Protein AF-A0A9W9ZLX5-F1 (afdb_monomer_lite)

Structure (mmCIF, N/CA/C/O backbone):
data_AF-A0A9W9ZLX5-F1
#
_entry.id   AF-A0A9W9ZLX5-F1
#
loop_
_atom_site.group_PDB
_atom_site.id
_atom_site.type_symbol
_atom_site.label_atom_id
_atom_site.label_alt_id
_atom_site.label_comp_id
_atom_site.label_asym_id
_atom_site.label_entity_id
_atom_site.label_seq_id
_atom_site.pdbx_PDB_ins_code
_atom_site.Cartn_x
_atom_site.Cartn_y
_atom_site.Cartn_z
_atom_site.occupancy
_atom_site.B_iso_or_equiv
_atom_site.auth_seq_id
_atom_site.auth_comp_id
_atom_site.auth_asym_id
_atom_site.auth_atom_id
_atom_site.pdbx_PDB_model_num
ATOM 1 N N . MET A 1 1 ? -38.192 -8.850 -35.357 1.00 44.00 1 MET A N 1
ATOM 2 C CA . MET A 1 1 ? -37.570 -7.531 -35.147 1.00 44.00 1 MET A CA 1
ATOM 3 C C . MET A 1 1 ? -38.333 -6.945 -33.981 1.00 44.00 1 MET A C 1
ATOM 5 O O . MET A 1 1 ? -39.527 -6.740 -34.132 1.00 44.00 1 MET A O 1
ATOM 9 N N . PHE A 1 2 ? -37.734 -6.942 -32.792 1.00 50.28 2 PHE A N 1
ATOM 10 C CA . PHE A 1 2 ? -38.396 -6.452 -31.584 1.00 50.28 2 PHE A CA 1
ATOM 11 C C . PHE A 1 2 ? -38.111 -4.951 -31.512 1.00 50.28 2 PHE A C 1
ATOM 13 O O . PHE A 1 2 ? -36.957 -4.576 -31.323 1.00 50.28 2 PHE A O 1
ATOM 20 N N . ASP A 1 3 ? -39.133 -4.135 -31.778 1.00 56.56 3 ASP A N 1
ATOM 21 C CA . ASP A 1 3 ? -39.112 -2.693 -31.524 1.00 56.56 3 ASP A CA 1
ATOM 22 C C . ASP A 1 3 ? -39.289 -2.503 -30.019 1.00 56.56 3 ASP A C 1
ATOM 24 O O . ASP A 1 3 ? -40.375 -2.729 -29.488 1.00 56.56 3 ASP A O 1
ATOM 28 N N . ILE A 1 4 ? -38.201 -2.160 -29.338 1.00 61.88 4 ILE A N 1
ATOM 29 C CA . ILE A 1 4 ? -38.245 -1.622 -27.979 1.00 61.88 4 ILE A CA 1
ATOM 30 C C . ILE A 1 4 ? -38.365 -0.109 -28.159 1.00 61.88 4 ILE A C 1
ATOM 32 O O . ILE A 1 4 ? -37.528 0.495 -28.832 1.00 61.88 4 ILE A O 1
ATOM 36 N N . SER A 1 5 ? -39.435 0.485 -27.637 1.00 65.56 5 SER A N 1
ATOM 37 C CA . SER A 1 5 ? -39.680 1.927 -27.714 1.00 65.56 5 SER A CA 1
ATOM 38 C C . SER A 1 5 ? -38.719 2.689 -26.795 1.00 65.56 5 SER A C 1
ATOM 40 O O . SER A 1 5 ? -38.379 2.207 -25.717 1.00 65.56 5 SER A O 1
ATOM 42 N N . GLU A 1 6 ? -38.286 3.890 -27.198 1.00 59.94 6 GLU A N 1
ATOM 43 C CA . GLU A 1 6 ? -37.309 4.717 -26.454 1.00 59.94 6 GLU A CA 1
ATOM 44 C C . GLU A 1 6 ? -37.744 5.003 -25.000 1.00 59.94 6 GLU A C 1
ATOM 46 O O . GLU A 1 6 ? -36.916 5.097 -24.101 1.00 59.94 6 GLU A O 1
ATOM 51 N N . GLU A 1 7 ? -39.051 5.019 -24.747 1.00 59.09 7 GLU A N 1
ATOM 52 C CA . GLU A 1 7 ? -39.668 5.192 -23.428 1.00 59.09 7 GLU A CA 1
ATOM 53 C C . GLU A 1 7 ? -39.506 3.989 -22.471 1.00 59.09 7 GLU A C 1
ATOM 55 O O . GLU A 1 7 ? -39.509 4.178 -21.254 1.00 59.09 7 GLU A O 1
ATOM 60 N N . GLU A 1 8 ? -39.290 2.766 -22.977 1.00 57.97 8 GLU A N 1
ATOM 61 C CA . GLU A 1 8 ? -38.930 1.613 -22.128 1.00 57.97 8 GLU A CA 1
ATOM 62 C C . GLU A 1 8 ? -37.451 1.651 -21.706 1.00 57.97 8 GLU A C 1
ATOM 64 O O . GLU A 1 8 ? -37.091 1.093 -20.668 1.00 57.97 8 GLU A O 1
ATOM 69 N N . LEU A 1 9 ? -36.592 2.327 -22.480 1.00 58.03 9 LEU A N 1
ATOM 70 C CA . LEU A 1 9 ? -35.167 2.462 -22.170 1.00 58.03 9 LEU A CA 1
ATOM 71 C C . LEU A 1 9 ? -34.922 3.470 -21.041 1.00 58.03 9 LEU A C 1
ATOM 73 O O . LEU A 1 9 ? -34.139 3.190 -20.134 1.00 58.03 9 LEU A O 1
ATOM 77 N N . ASP A 1 10 ? -35.618 4.608 -21.071 1.00 56.06 10 ASP A N 1
ATOM 78 C CA . ASP A 1 10 ? -35.496 5.643 -20.038 1.00 56.06 10 ASP A CA 1
ATOM 79 C C . ASP A 1 10 ? -36.025 5.147 -18.684 1.00 56.06 10 ASP A C 1
ATOM 81 O O . ASP A 1 10 ? -35.388 5.351 -17.649 1.00 56.06 10 ASP A O 1
ATOM 85 N N . SER A 1 11 ? -37.123 4.383 -18.687 1.00 57.75 11 SER A N 1
ATOM 86 C CA . SER A 1 11 ? -37.684 3.824 -17.453 1.00 57.75 11 SER A CA 1
ATOM 87 C C . SER A 1 11 ? -36.792 2.746 -16.814 1.00 57.75 11 SER A C 1
ATOM 89 O O . SER A 1 11 ? -36.825 2.586 -15.595 1.00 57.75 11 SER A O 1
ATOM 91 N N . ALA A 1 12 ? -35.983 2.026 -17.601 1.00 57.69 12 ALA A N 1
ATOM 92 C CA . ALA A 1 12 ? -35.014 1.053 -17.087 1.00 57.69 12 ALA A CA 1
ATOM 93 C C . ALA A 1 12 ? -33.735 1.718 -16.542 1.00 57.69 12 ALA A C 1
ATOM 95 O O . ALA A 1 12 ? -33.074 1.160 -15.669 1.00 57.69 12 ALA A O 1
ATOM 96 N N . LEU A 1 13 ? -33.377 2.908 -17.034 1.00 54.44 13 LEU A N 1
ATOM 97 C CA . LEU A 1 13 ? -32.220 3.669 -16.552 1.00 54.44 13 LEU A CA 1
ATOM 98 C C . LEU A 1 13 ? -32.502 4.359 -15.208 1.00 54.44 13 LEU A C 1
ATOM 100 O O . LEU A 1 13 ? -31.624 4.378 -14.342 1.00 54.44 13 LEU A O 1
ATOM 104 N N . ASP A 1 14 ? -33.730 4.836 -14.989 1.00 53.12 14 ASP A N 1
ATOM 105 C CA . ASP A 1 14 ? -34.152 5.427 -13.710 1.00 53.12 14 ASP A CA 1
ATOM 106 C C . ASP A 1 14 ? -34.246 4.394 -12.564 1.00 53.12 14 ASP A C 1
ATOM 108 O O . ASP A 1 14 ? -34.032 4.730 -11.393 1.00 53.12 14 ASP A O 1
ATOM 112 N N . GLU A 1 15 ? -34.490 3.115 -12.880 1.00 52.03 15 GLU A N 1
ATOM 113 C CA . GLU A 1 15 ? -34.499 2.020 -11.895 1.00 52.03 15 GLU A CA 1
ATOM 114 C C . GLU A 1 15 ? -33.079 1.638 -11.427 1.00 52.03 15 GLU A C 1
ATOM 116 O O . GLU A 1 15 ? -32.884 1.248 -10.274 1.00 52.03 15 GLU A O 1
ATOM 121 N N . ILE A 1 16 ? -32.055 1.825 -12.270 1.00 55.72 16 ILE A N 1
ATOM 122 C CA . ILE A 1 16 ? -30.653 1.531 -11.913 1.00 55.72 16 ILE A CA 1
ATOM 123 C C . ILE A 1 16 ? -30.068 2.633 -11.010 1.00 55.72 16 ILE A C 1
ATOM 125 O O . ILE A 1 16 ? -29.212 2.357 -10.170 1.00 55.72 16 ILE A O 1
ATOM 129 N N . CYS A 1 17 ? -30.560 3.869 -11.127 1.00 50.81 17 CYS A N 1
ATOM 130 C CA . CYS A 1 17 ? -30.077 5.014 -10.349 1.00 50.81 17 CYS A CA 1
ATOM 131 C C . CYS A 1 17 ? -30.783 5.209 -8.994 1.00 50.81 17 CYS A C 1
ATOM 133 O O . CYS A 1 17 ? -30.334 6.030 -8.199 1.00 50.81 17 CYS A O 1
ATOM 135 N N . SER A 1 18 ? -31.854 4.461 -8.701 1.00 48.12 18 SER A N 1
ATOM 136 C CA . SER A 1 18 ? -32.687 4.668 -7.499 1.00 48.12 18 SER A CA 1
ATOM 137 C C . SER A 1 18 ? -32.333 3.776 -6.294 1.00 48.12 18 SER A C 1
ATOM 139 O O . SER A 1 18 ? -32.997 3.855 -5.264 1.00 48.12 18 SER A O 1
ATOM 141 N N . ASN A 1 19 ? -31.281 2.951 -6.378 1.00 49.06 19 ASN A N 1
ATOM 142 C CA . ASN A 1 19 ? -30.861 2.062 -5.280 1.00 49.06 19 ASN A CA 1
ATOM 143 C C . ASN A 1 19 ? -29.634 2.551 -4.480 1.00 49.06 19 ASN A C 1
ATOM 145 O O . ASN A 1 19 ? -29.125 1.799 -3.651 1.00 49.06 19 ASN A O 1
ATOM 149 N N . SER A 1 20 ? -29.145 3.783 -4.672 1.00 52.12 20 SER A N 1
ATOM 150 C CA . SER A 1 20 ? -27.876 4.225 -4.058 1.00 52.12 20 SER A CA 1
ATOM 151 C C . SER A 1 20 ? -27.969 4.779 -2.628 1.00 52.12 20 SER A C 1
ATOM 153 O O . SER A 1 20 ? -27.036 5.444 -2.183 1.00 52.12 20 SER A O 1
ATOM 155 N N . ASP A 1 21 ? -29.051 4.528 -1.891 1.00 50.47 21 ASP A N 1
ATOM 156 C CA . ASP A 1 21 ? -29.262 5.156 -0.575 1.00 50.47 21 ASP A CA 1
ATOM 157 C C . ASP A 1 21 ? -28.841 4.297 0.635 1.00 50.47 21 ASP A C 1
ATOM 159 O O . ASP A 1 21 ? -29.165 4.654 1.762 1.00 50.47 21 ASP A O 1
ATOM 163 N N . ASN A 1 22 ? -28.078 3.202 0.464 1.00 46.78 22 ASN A N 1
ATOM 164 C CA . ASN A 1 22 ? -27.565 2.408 1.604 1.00 46.78 22 ASN A CA 1
ATOM 165 C C . ASN A 1 22 ? -26.136 1.829 1.449 1.00 46.78 22 ASN A C 1
ATOM 167 O O . ASN A 1 22 ? -25.806 0.854 2.117 1.00 46.78 22 ASN A O 1
ATOM 171 N N . ASP A 1 23 ? -25.260 2.420 0.627 1.00 48.00 23 ASP A N 1
ATOM 172 C CA . ASP A 1 23 ? -23.874 1.923 0.440 1.00 48.00 23 ASP A CA 1
ATOM 173 C C . ASP A 1 23 ? -22.811 2.636 1.303 1.00 48.00 23 ASP A C 1
ATOM 175 O O . ASP A 1 23 ? -21.615 2.373 1.180 1.00 48.00 23 ASP A O 1
ATOM 179 N N . VAL A 1 24 ? -23.210 3.535 2.206 1.00 48.50 24 VAL A N 1
ATOM 180 C CA . VAL A 1 24 ? -22.257 4.281 3.054 1.00 48.50 24 VAL A CA 1
ATOM 181 C C . VAL A 1 24 ? -21.633 3.443 4.179 1.00 48.50 24 VAL A C 1
ATOM 183 O O . VAL A 1 24 ? -20.520 3.748 4.596 1.00 48.50 24 VAL A O 1
ATOM 186 N N . ASP A 1 25 ? -22.261 2.341 4.600 1.00 50.91 25 ASP A N 1
ATOM 187 C CA . ASP A 1 25 ? -21.722 1.450 5.647 1.00 50.91 25 ASP A CA 1
ATOM 188 C C . ASP A 1 25 ? -20.752 0.369 5.117 1.00 50.91 25 ASP A C 1
ATOM 190 O O . ASP A 1 25 ? -20.143 -0.364 5.898 1.00 50.91 25 ASP A O 1
ATOM 194 N N . LEU A 1 26 ? -20.562 0.261 3.796 1.00 57.41 26 LEU A N 1
ATOM 195 C CA . LEU A 1 26 ? -19.717 -0.774 3.176 1.00 57.41 26 LEU A CA 1
ATOM 196 C C . LEU A 1 26 ? -18.255 -0.358 2.956 1.00 57.41 26 LEU A C 1
ATOM 198 O O . LEU A 1 26 ? -17.432 -1.203 2.600 1.00 57.41 26 LEU A O 1
ATOM 202 N N . LEU A 1 27 ? -17.907 0.915 3.164 1.00 72.25 27 LEU A N 1
ATOM 203 C CA . LEU A 1 27 ? -16.548 1.432 2.927 1.00 72.25 27 LEU A CA 1
ATOM 204 C C . LEU A 1 27 ? -15.645 1.369 4.171 1.00 72.25 27 LEU A C 1
ATOM 206 O O . LEU A 1 27 ? -14.418 1.351 4.051 1.00 72.25 27 LEU A O 1
ATOM 210 N N . GLY A 1 28 ? -16.242 1.236 5.358 1.00 89.94 28 GLY A N 1
ATOM 211 C CA . GLY A 1 28 ? -15.518 1.236 6.625 1.00 89.94 28 GLY A CA 1
ATOM 212 C C . GLY A 1 28 ? -14.875 2.590 6.928 1.00 89.94 28 GLY A C 1
ATOM 213 O O . GLY A 1 28 ? -15.130 3.595 6.274 1.00 89.94 28 GLY A O 1
ATOM 214 N N . VAL A 1 29 ? -14.025 2.612 7.948 1.00 95.44 29 VAL A N 1
ATOM 215 C CA . VAL A 1 29 ? -13.332 3.802 8.450 1.00 95.44 29 VAL A CA 1
ATOM 216 C C . VAL A 1 29 ? -11.941 4.003 7.840 1.00 95.44 29 VAL A C 1
ATOM 218 O O . VAL A 1 29 ? -11.238 4.933 8.226 1.00 95.44 29 VAL A O 1
ATOM 221 N N . VAL A 1 30 ? -11.503 3.142 6.916 1.00 96.69 30 VAL A N 1
ATOM 222 C CA . VAL A 1 30 ? -10.234 3.326 6.193 1.00 96.69 30 VAL A CA 1
ATOM 223 C C . VAL A 1 30 ? -10.377 4.477 5.202 1.00 96.69 30 VAL A C 1
ATOM 225 O O . VAL A 1 30 ? -11.210 4.427 4.306 1.00 96.69 30 VAL A O 1
ATOM 228 N N . GLN A 1 31 ? -9.543 5.503 5.358 1.00 96.25 31 GLN A N 1
ATOM 229 C CA . GLN A 1 31 ? -9.525 6.670 4.484 1.00 96.25 31 GLN A CA 1
ATOM 230 C C . GLN A 1 31 ? -8.588 6.468 3.292 1.00 96.25 31 GLN A C 1
ATOM 232 O O . GLN A 1 31 ? -8.996 6.665 2.152 1.00 96.25 31 GLN A O 1
ATOM 237 N N . ASP A 1 32 ? -7.323 6.125 3.557 1.00 95.94 32 ASP A N 1
ATOM 238 C CA . ASP A 1 32 ? -6.295 6.017 2.521 1.00 95.94 32 ASP A CA 1
ATOM 239 C C . ASP A 1 32 ? -5.115 5.133 2.959 1.00 95.94 32 ASP A C 1
ATOM 241 O O . ASP A 1 32 ? -4.933 4.839 4.146 1.00 95.94 32 ASP A O 1
ATOM 245 N N . ILE A 1 33 ? -4.299 4.731 1.983 1.00 98.31 33 ILE A N 1
ATOM 246 C CA . ILE A 1 33 ? -3.000 4.086 2.158 1.00 98.31 33 ILE A CA 1
ATOM 247 C C . ILE A 1 33 ? -1.907 4.923 1.486 1.00 98.31 33 ILE A C 1
ATOM 249 O O . ILE A 1 33 ? -1.963 5.224 0.296 1.00 98.31 33 ILE A O 1
ATOM 253 N N . CYS A 1 34 ? -0.873 5.279 2.247 1.00 97.75 34 CYS A N 1
ATOM 254 C CA . CYS A 1 34 ? 0.238 6.093 1.770 1.00 97.75 34 CYS A CA 1
ATOM 255 C C . CYS A 1 34 ? 1.592 5.408 2.032 1.00 97.75 34 CYS A C 1
ATOM 257 O O . CYS A 1 34 ? 1.911 5.115 3.188 1.00 97.75 34 CYS A O 1
ATOM 259 N N . PRO A 1 35 ? 2.418 5.176 0.995 1.00 98.12 35 PRO A N 1
ATOM 260 C CA . PRO A 1 35 ? 2.106 5.389 -0.423 1.00 98.12 35 PRO A CA 1
ATOM 261 C C . PRO A 1 35 ? 1.026 4.409 -0.922 1.00 98.12 35 PRO A C 1
ATOM 263 O O . PRO A 1 35 ? 0.888 3.318 -0.378 1.00 98.12 35 PRO A O 1
ATOM 266 N N . SER A 1 36 ? 0.302 4.771 -1.985 1.00 97.62 36 SER A N 1
ATOM 267 C CA . SER A 1 36 ? -0.722 3.913 -2.615 1.00 97.62 36 SER A CA 1
ATOM 268 C C . SER A 1 36 ? -0.163 2.967 -3.686 1.00 97.62 36 SER A C 1
ATOM 270 O O . SER A 1 36 ? -0.885 2.167 -4.281 1.00 97.62 36 SER A O 1
ATOM 272 N N . SER A 1 37 ? 1.145 3.035 -3.932 1.00 97.31 37 SER A N 1
ATOM 273 C CA . SER A 1 37 ? 1.858 2.165 -4.861 1.00 97.31 37 SER A CA 1
ATOM 274 C C . SER A 1 37 ? 3.284 1.909 -4.397 1.00 97.31 37 SER A C 1
ATOM 276 O O . SER A 1 37 ? 3.876 2.757 -3.727 1.00 97.31 37 SER A O 1
ATOM 278 N N . GLY A 1 38 ? 3.873 0.793 -4.817 1.00 96.00 38 GLY A N 1
ATOM 279 C CA . GLY A 1 38 ? 5.267 0.486 -4.514 1.00 96.00 38 GLY A CA 1
ATOM 280 C C . GLY A 1 38 ? 5.797 -0.739 -5.244 1.00 96.00 38 GLY A C 1
ATOM 281 O O . GLY A 1 38 ? 5.061 -1.466 -5.909 1.00 96.00 38 GLY A O 1
ATOM 282 N N . SER A 1 39 ? 7.106 -0.945 -5.131 1.00 96.75 39 SER A N 1
ATOM 283 C CA . SER A 1 39 ? 7.830 -2.025 -5.800 1.00 96.75 39 SER A CA 1
ATOM 284 C C . SER A 1 39 ? 7.272 -3.409 -5.453 1.00 96.75 39 SER A C 1
ATOM 286 O O . SER A 1 39 ? 6.991 -3.688 -4.287 1.00 96.75 39 SER A O 1
ATOM 288 N N . VAL A 1 40 ? 7.225 -4.320 -6.431 1.00 97.06 40 VAL A N 1
ATOM 289 C CA . VAL A 1 40 ? 6.962 -5.761 -6.208 1.00 97.06 40 VAL A CA 1
ATOM 290 C C . VAL A 1 40 ? 7.893 -6.383 -5.162 1.00 97.06 40 VAL A C 1
ATOM 292 O O . VAL A 1 40 ? 7.504 -7.325 -4.487 1.00 97.06 40 VAL A O 1
ATOM 295 N N . LYS A 1 41 ? 9.085 -5.812 -4.949 1.00 96.69 41 LYS A N 1
ATOM 296 C CA . LYS A 1 41 ? 10.046 -6.258 -3.926 1.00 96.69 41 LYS A CA 1
ATOM 297 C C . LYS A 1 41 ? 9.577 -6.023 -2.483 1.00 96.69 41 LYS A C 1
ATOM 299 O O . LYS A 1 41 ? 10.133 -6.620 -1.567 1.00 96.69 41 LYS A O 1
ATOM 304 N N . GLY A 1 42 ? 8.597 -5.142 -2.268 1.00 96.62 42 GLY A N 1
ATOM 305 C CA . GLY A 1 42 ? 8.144 -4.750 -0.934 1.00 96.62 42 GLY A CA 1
ATOM 306 C C . GLY A 1 42 ? 9.240 -4.093 -0.081 1.00 96.62 42 GLY A C 1
ATOM 307 O O . GLY A 1 42 ? 10.176 -3.476 -0.589 1.00 96.62 42 GLY A O 1
ATOM 308 N N . GLY A 1 43 ? 9.096 -4.194 1.241 1.00 97.06 43 GLY A N 1
ATOM 309 C CA . GLY A 1 43 ? 10.097 -3.788 2.235 1.00 97.06 43 GLY A CA 1
ATOM 310 C C . GLY A 1 43 ? 10.058 -2.317 2.661 1.00 97.06 43 GLY A C 1
ATOM 311 O O . GLY A 1 43 ? 10.639 -1.967 3.689 1.00 97.06 43 GLY A O 1
ATOM 312 N N . LEU A 1 44 ? 9.353 -1.454 1.927 1.00 97.00 44 LEU A N 1
ATOM 313 C CA . LEU A 1 44 ? 9.135 -0.060 2.321 1.00 97.00 44 LEU A CA 1
ATOM 314 C C . LEU A 1 44 ? 7.960 0.071 3.298 1.00 97.00 44 LEU A C 1
ATOM 316 O O . LEU A 1 44 ? 7.063 -0.770 3.341 1.00 97.00 44 LEU A O 1
ATOM 320 N N . GLN A 1 45 ? 7.973 1.138 4.097 1.00 98.19 45 GLN A N 1
ATOM 321 C CA . GLN A 1 45 ? 6.879 1.448 5.014 1.00 98.19 45 GLN A CA 1
ATOM 322 C C . GLN A 1 45 ? 5.666 2.000 4.268 1.00 98.19 45 GLN A C 1
ATOM 324 O O . GLN A 1 45 ? 5.808 2.762 3.313 1.00 98.19 45 GLN A O 1
ATOM 329 N N . PHE A 1 46 ? 4.485 1.662 4.775 1.00 98.50 46 PHE A N 1
ATOM 330 C CA . PHE A 1 46 ? 3.237 2.321 4.420 1.00 98.50 46 PHE A CA 1
ATOM 331 C C . PHE A 1 46 ? 2.449 2.681 5.676 1.00 98.50 46 PHE A C 1
ATOM 333 O O . PHE A 1 46 ? 2.682 2.155 6.771 1.00 98.50 46 PHE A O 1
ATOM 340 N N . VAL A 1 47 ? 1.501 3.587 5.493 1.00 98.44 47 VAL A N 1
ATOM 341 C CA . VAL A 1 47 ? 0.612 4.095 6.524 1.00 98.44 47 VAL A CA 1
ATOM 342 C C . VAL A 1 47 ? -0.821 3.980 6.032 1.00 98.44 47 VAL A C 1
ATOM 344 O O . VAL A 1 47 ? -1.100 4.310 4.886 1.00 98.44 47 VAL A O 1
ATOM 347 N N . ILE A 1 48 ? -1.720 3.536 6.903 1.00 98.31 48 ILE A N 1
ATOM 348 C CA . ILE A 1 48 ? -3.165 3.609 6.701 1.00 98.31 48 ILE A CA 1
ATOM 349 C C . ILE A 1 48 ? -3.700 4.737 7.576 1.00 98.31 48 ILE A C 1
ATOM 351 O O . ILE A 1 48 ? -3.442 4.754 8.786 1.00 98.31 48 ILE A O 1
ATOM 355 N N . THR A 1 49 ? -4.445 5.658 6.974 1.00 97.94 49 THR A N 1
ATOM 356 C CA . THR A 1 49 ? -5.191 6.698 7.687 1.00 97.94 49 THR A CA 1
ATOM 357 C C . THR A 1 49 ? -6.652 6.300 7.819 1.00 97.94 49 THR A C 1
ATOM 359 O O . THR A 1 49 ? -7.215 5.644 6.942 1.00 97.94 49 THR A O 1
ATOM 362 N N . LEU A 1 50 ? -7.262 6.678 8.939 1.00 97.25 50 LEU A N 1
ATOM 363 C CA . LEU A 1 50 ? -8.648 6.367 9.264 1.00 97.25 50 LEU A CA 1
ATOM 364 C C . LEU A 1 50 ? -9.457 7.657 9.416 1.00 97.25 50 LEU A C 1
ATOM 366 O O . LEU A 1 50 ? -8.928 8.662 9.890 1.00 97.25 50 LEU A O 1
ATOM 370 N N . ILE A 1 51 ? -10.736 7.620 9.043 1.00 96.19 51 ILE A N 1
ATOM 371 C CA . ILE A 1 51 ? -11.670 8.739 9.250 1.00 96.19 51 ILE A CA 1
ATOM 372 C C . ILE A 1 51 ? -12.211 8.804 10.686 1.00 96.19 51 ILE A C 1
ATOM 374 O O . ILE A 1 51 ? -12.655 9.862 11.124 1.00 96.19 51 ILE A O 1
ATOM 378 N N . GLU A 1 52 ? -12.139 7.696 11.425 1.00 94.94 52 GLU A N 1
ATOM 379 C CA . GLU A 1 52 ? -12.591 7.582 12.814 1.00 94.94 52 GLU A CA 1
ATOM 380 C C . GLU A 1 52 ? -11.465 7.107 13.737 1.00 94.94 52 GLU A C 1
ATOM 382 O O . GLU A 1 52 ? -10.515 6.442 13.313 1.00 94.94 52 GLU A O 1
ATOM 387 N N . GLU A 1 53 ? -11.586 7.443 15.023 1.00 94.75 53 GLU A N 1
ATOM 388 C CA . GLU A 1 53 ? -10.632 7.027 16.047 1.00 94.75 53 GLU A CA 1
ATOM 389 C C . GLU A 1 53 ? -10.717 5.524 16.324 1.00 94.75 53 GLU A C 1
ATOM 391 O O . GLU A 1 53 ? -11.771 4.957 16.613 1.00 94.75 53 GLU A O 1
ATOM 396 N N . LEU A 1 54 ? -9.558 4.874 16.337 1.00 92.75 54 LEU A N 1
ATOM 397 C CA . LEU A 1 54 ? -9.384 3.560 16.930 1.00 92.75 54 LEU A CA 1
ATOM 398 C C . LEU A 1 54 ? -9.578 3.651 18.435 1.00 92.75 54 LEU A C 1
ATOM 400 O O . LEU A 1 54 ? -8.853 4.397 19.106 1.00 92.75 54 LEU A O 1
ATOM 404 N N . SER A 1 55 ? -10.438 2.774 18.955 1.00 89.81 55 SER A N 1
ATOM 405 C CA . SER A 1 55 ? -10.586 2.546 20.391 1.00 89.81 55 SER A CA 1
ATOM 406 C C . SER A 1 55 ? -9.224 2.417 21.078 1.00 89.81 55 SER A C 1
ATOM 408 O O . SER A 1 55 ? -8.247 1.907 20.510 1.00 89.81 55 SER A O 1
ATOM 410 N N . GLU A 1 56 ? -9.145 2.870 22.327 1.00 87.69 56 GLU A N 1
ATOM 411 C CA . GLU A 1 56 ? -7.931 2.745 23.129 1.00 87.69 56 GLU A CA 1
ATOM 412 C C . GLU A 1 56 ? -7.504 1.284 23.314 1.00 87.69 56 GLU A C 1
ATOM 414 O O . GLU A 1 56 ? -6.305 1.022 23.431 1.00 87.69 56 GLU A O 1
ATOM 419 N N . ASP A 1 57 ? -8.446 0.340 23.274 1.00 89.81 57 ASP A N 1
ATOM 420 C CA . ASP A 1 57 ? -8.180 -1.097 23.397 1.00 89.81 57 ASP A CA 1
ATOM 421 C C . ASP A 1 57 ? -7.510 -1.691 22.150 1.00 89.81 57 ASP A C 1
ATOM 423 O O . ASP A 1 57 ? -6.752 -2.660 22.244 1.00 89.81 57 ASP A O 1
ATOM 427 N N . ASP A 1 58 ? -7.719 -1.084 20.979 1.00 89.31 58 ASP A N 1
ATOM 428 C CA . ASP A 1 58 ? -7.099 -1.521 19.733 1.00 89.31 58 ASP A CA 1
ATOM 429 C C . ASP A 1 58 ? -5.652 -1.018 19.687 1.00 89.31 58 ASP A C 1
ATOM 431 O O . ASP A 1 58 ? -5.381 0.141 19.366 1.00 89.31 58 ASP A O 1
ATOM 435 N N . LYS A 1 59 ? -4.702 -1.890 20.049 1.00 91.12 59 LYS A N 1
ATOM 436 C CA . LYS A 1 59 ? -3.260 -1.574 20.071 1.00 91.12 59 LYS A CA 1
ATOM 437 C C . LYS A 1 59 ? -2.549 -1.833 18.743 1.00 91.12 59 LYS A C 1
ATOM 439 O O . LYS A 1 59 ? -1.471 -1.291 18.515 1.00 91.12 59 LYS A O 1
ATOM 444 N N . SER A 1 60 ? -3.121 -2.676 17.889 1.00 95.62 60 SER A N 1
ATOM 445 C CA . SER A 1 60 ? -2.528 -3.075 16.613 1.00 95.62 60 SER A CA 1
ATOM 446 C C . SER A 1 60 ? -3.601 -3.572 15.638 1.00 95.62 60 SER A C 1
ATOM 448 O O . SER A 1 60 ? -4.769 -3.747 16.010 1.00 95.62 60 SER A O 1
ATOM 450 N N . GLY A 1 61 ? -3.208 -3.790 14.387 1.00 97.06 61 GLY A N 1
ATOM 451 C CA . GLY A 1 61 ? -4.093 -4.267 13.330 1.00 97.06 61 GLY A CA 1
ATOM 452 C C . GLY A 1 61 ? -3.428 -5.274 12.402 1.00 97.06 61 GLY A C 1
ATOM 453 O O . GLY A 1 61 ? -2.264 -5.644 12.571 1.00 97.06 61 GLY A O 1
ATOM 454 N N . ILE A 1 62 ? -4.192 -5.706 11.408 1.00 98.38 62 ILE A N 1
ATOM 455 C CA . ILE A 1 62 ? -3.737 -6.550 10.308 1.00 98.38 62 ILE A CA 1
ATOM 456 C C . ILE A 1 62 ? -4.221 -5.910 9.005 1.00 98.38 62 ILE A C 1
ATOM 458 O O . ILE A 1 62 ? -5.383 -5.515 8.903 1.00 98.38 62 ILE A O 1
ATOM 462 N N . ALA A 1 63 ? -3.328 -5.798 8.023 1.00 98.44 63 ALA A N 1
ATOM 463 C CA . ALA A 1 63 ? -3.681 -5.504 6.638 1.00 98.44 63 ALA A CA 1
ATOM 464 C C . ALA A 1 63 ? -3.503 -6.769 5.798 1.00 98.44 63 ALA A C 1
ATOM 466 O O . ALA A 1 63 ? -2.392 -7.284 5.686 1.00 98.44 63 ALA A O 1
ATOM 467 N N . HIS A 1 64 ? -4.585 -7.246 5.195 1.00 98.50 64 HIS A N 1
ATOM 468 C CA . HIS A 1 64 ? -4.572 -8.344 4.240 1.00 98.50 64 HIS A CA 1
ATOM 469 C C . HIS A 1 64 ? -4.426 -7.786 2.824 1.00 98.50 64 HIS A C 1
ATOM 471 O O . HIS A 1 64 ? -5.347 -7.145 2.318 1.00 98.50 64 HIS A O 1
ATOM 477 N N . PHE A 1 65 ? -3.285 -8.034 2.183 1.00 98.38 65 PHE A N 1
ATOM 478 C CA . PHE A 1 65 ? -3.056 -7.716 0.776 1.00 98.38 65 PHE A CA 1
ATOM 479 C C . PHE A 1 65 ? -3.524 -8.905 -0.067 1.00 98.38 65 PHE A C 1
ATOM 481 O O . PHE A 1 65 ? -2.920 -9.981 -0.028 1.00 98.38 65 PHE A O 1
ATOM 488 N N . GLY A 1 66 ? -4.605 -8.715 -0.826 1.00 97.44 66 GLY A N 1
ATOM 489 C CA . GLY A 1 66 ? -5.278 -9.780 -1.565 1.00 97.44 66 GLY A CA 1
ATOM 490 C C . GLY A 1 66 ? -4.337 -10.541 -2.500 1.00 97.44 66 GLY A C 1
ATOM 491 O O . GLY A 1 66 ? -3.741 -9.961 -3.404 1.00 97.44 66 GLY A O 1
ATOM 492 N N . GLY A 1 67 ? -4.204 -11.851 -2.276 1.00 96.31 67 GLY A N 1
ATOM 493 C CA . GLY A 1 67 ? -3.322 -12.723 -3.062 1.00 96.31 67 GLY A CA 1
ATOM 494 C C . GLY A 1 67 ? -1.821 -12.557 -2.786 1.00 96.31 67 GLY A C 1
ATOM 495 O O . GLY A 1 67 ? -1.023 -13.232 -3.433 1.00 96.31 67 GLY A O 1
ATOM 496 N N . VAL A 1 68 ? -1.436 -11.701 -1.833 1.00 97.94 68 VAL A N 1
ATOM 497 C CA . VAL A 1 68 ? -0.037 -11.437 -1.461 1.00 97.94 68 VAL A CA 1
ATOM 498 C C . VAL A 1 68 ? 0.250 -11.937 -0.046 1.00 97.94 68 VAL A C 1
ATOM 500 O O . VAL A 1 68 ? 1.138 -12.766 0.138 1.00 97.94 68 VAL A O 1
ATOM 503 N N . GLY A 1 69 ? -0.517 -11.491 0.952 1.00 96.88 69 GLY A N 1
ATOM 504 C CA . GLY A 1 69 ? -0.358 -11.943 2.334 1.00 96.88 69 GLY A CA 1
ATOM 505 C C . GLY A 1 69 ? -0.783 -10.925 3.388 1.00 96.88 69 GLY A C 1
ATOM 506 O O . GLY A 1 69 ? -1.261 -9.835 3.074 1.00 96.88 69 GLY A O 1
ATOM 507 N N . ASP A 1 70 ? -0.583 -11.300 4.650 1.00 98.19 70 ASP A N 1
ATOM 508 C CA . ASP A 1 70 ? -0.949 -10.491 5.812 1.00 98.19 70 ASP A CA 1
ATOM 509 C C . ASP A 1 70 ? 0.235 -9.682 6.337 1.00 98.19 70 ASP A C 1
ATOM 511 O O . ASP A 1 70 ? 1.359 -10.176 6.456 1.00 98.19 70 ASP A O 1
ATOM 515 N N . VAL A 1 71 ? -0.046 -8.443 6.726 1.00 98.25 71 VAL A N 1
ATOM 516 C CA . VAL A 1 71 ? 0.912 -7.523 7.333 1.00 98.25 71 VAL A CA 1
ATOM 517 C C . VAL A 1 71 ? 0.428 -7.134 8.717 1.00 98.25 71 VAL A C 1
ATOM 519 O O . VAL A 1 71 ? -0.695 -6.659 8.886 1.00 98.25 71 VAL A O 1
ATOM 522 N N . HIS A 1 72 ? 1.302 -7.275 9.709 1.00 98.38 72 HIS A N 1
ATOM 523 C CA . HIS A 1 72 ? 1.055 -6.721 11.032 1.00 98.38 72 HIS A CA 1
ATOM 524 C C . HIS A 1 72 ? 1.155 -5.192 11.009 1.00 98.38 72 HIS A C 1
ATOM 526 O O . HIS A 1 72 ? 2.127 -4.637 10.489 1.00 98.38 72 HIS A O 1
ATOM 532 N N . LEU A 1 73 ? 0.170 -4.523 11.606 1.00 98.38 73 LEU A N 1
ATOM 533 C CA . LEU A 1 73 ? 0.107 -3.071 11.687 1.00 98.38 73 LEU A CA 1
ATOM 534 C C . LEU A 1 73 ? 0.334 -2.579 13.113 1.00 98.38 73 LEU A C 1
ATOM 536 O O . LEU A 1 73 ? -0.380 -2.970 14.034 1.00 98.38 73 LEU A O 1
ATOM 540 N N . GLU A 1 74 ? 1.255 -1.639 13.278 1.00 97.44 74 GLU A N 1
ATOM 541 C CA . GLU A 1 74 ? 1.475 -0.930 14.536 1.00 97.44 74 GLU A CA 1
ATOM 542 C C . GLU A 1 74 ? 0.606 0.331 14.601 1.00 97.44 74 GLU A C 1
ATOM 544 O O . GLU A 1 74 ? 0.568 1.114 13.648 1.00 97.44 74 GLU A O 1
ATOM 549 N N . LYS A 1 75 ? -0.062 0.566 15.735 1.00 96.81 75 LYS A N 1
ATOM 550 C CA . LYS A 1 75 ? -0.786 1.818 15.976 1.00 96.81 75 LYS A CA 1
ATOM 551 C C . LYS A 1 75 ? 0.188 2.951 16.282 1.00 96.81 75 LYS A C 1
ATOM 553 O O . LYS A 1 75 ? 0.869 2.927 17.303 1.00 96.81 75 LYS A O 1
ATOM 558 N N . LEU A 1 76 ? 0.209 3.964 15.418 1.00 95.56 76 LEU A N 1
ATOM 559 C CA . LEU A 1 76 ? 0.982 5.191 15.629 1.00 95.56 76 LEU A CA 1
ATOM 560 C C . LEU A 1 76 ? 0.227 6.198 16.500 1.00 95.56 76 LEU A C 1
ATOM 562 O O . LEU A 1 76 ? 0.818 6.856 17.351 1.00 95.56 76 LEU A O 1
ATOM 566 N N . ASN A 1 77 ? -1.076 6.338 16.260 1.00 95.25 77 ASN A N 1
ATOM 567 C CA . ASN A 1 77 ? -1.988 7.204 17.006 1.00 95.25 77 ASN A CA 1
ATOM 568 C C . ASN A 1 77 ? -3.439 6.710 16.808 1.00 95.25 77 ASN A C 1
ATOM 570 O O . ASN A 1 77 ? -3.656 5.639 16.243 1.00 95.25 77 ASN A O 1
ATOM 574 N N . ALA A 1 78 ? -4.439 7.460 17.280 1.00 96.12 78 ALA A N 1
ATOM 575 C CA . ALA A 1 78 ? -5.847 7.068 17.169 1.00 96.12 78 ALA A CA 1
ATOM 576 C C . ALA A 1 78 ? -6.345 6.889 15.719 1.00 96.12 78 ALA A C 1
ATOM 578 O O . ALA A 1 78 ? -7.237 6.088 15.496 1.00 96.12 78 ALA A O 1
ATOM 579 N N . PHE A 1 79 ? -5.740 7.539 14.729 1.00 97.00 79 PHE A N 1
ATOM 580 C CA . PHE A 1 79 ? -6.197 7.561 13.334 1.00 97.00 79 PHE A CA 1
ATOM 581 C C . PHE A 1 79 ? -5.227 6.894 12.359 1.00 97.00 79 PHE A C 1
ATOM 583 O O . PHE A 1 79 ? -5.375 7.025 11.144 1.00 97.00 79 PHE A O 1
ATOM 590 N N . THR A 1 80 ? -4.152 6.275 12.849 1.00 97.38 80 THR A N 1
ATOM 591 C CA . THR A 1 80 ? -3.033 5.903 11.980 1.00 97.38 80 THR A CA 1
ATOM 592 C C . THR A 1 80 ? -2.417 4.569 12.365 1.00 97.38 80 THR A C 1
ATOM 594 O O . THR A 1 80 ? -1.968 4.369 13.498 1.00 97.38 80 THR A O 1
ATOM 597 N N . LEU A 1 81 ? -2.332 3.684 11.373 1.00 98.06 81 LEU A N 1
ATOM 598 C CA . LEU A 1 81 ? -1.689 2.377 11.448 1.00 98.06 81 LEU A CA 1
ATOM 599 C C . LEU A 1 81 ? -0.492 2.335 10.489 1.00 98.06 81 LEU A C 1
ATOM 601 O O . LEU A 1 81 ? -0.561 2.882 9.392 1.00 98.06 81 LEU A O 1
ATOM 605 N N . ARG A 1 82 ? 0.606 1.687 10.881 1.00 98.25 82 ARG A N 1
ATOM 606 C CA . ARG A 1 82 ? 1.842 1.582 10.088 1.00 98.25 82 ARG A CA 1
ATOM 607 C C . ARG A 1 82 ? 2.194 0.127 9.819 1.00 98.25 82 ARG A C 1
ATOM 609 O O . ARG A 1 82 ? 2.165 -0.679 10.743 1.00 98.25 82 ARG A O 1
ATOM 616 N N . GLY A 1 83 ? 2.604 -0.181 8.594 1.00 98.44 83 GLY A N 1
ATOM 617 C CA . GLY A 1 83 ? 3.056 -1.512 8.188 1.00 98.44 83 GLY A CA 1
ATOM 618 C C . GLY A 1 83 ? 4.269 -1.474 7.261 1.00 98.44 83 GLY A C 1
ATOM 619 O O . GLY A 1 83 ? 4.779 -0.407 6.912 1.00 98.44 83 GLY A O 1
ATOM 620 N N . ILE A 1 84 ? 4.731 -2.662 6.868 1.00 98.56 84 ILE A N 1
ATOM 621 C CA . ILE A 1 84 ? 5.764 -2.862 5.845 1.00 98.56 84 ILE A CA 1
ATOM 622 C C . ILE A 1 84 ? 5.119 -3.555 4.650 1.00 98.56 84 ILE A C 1
ATOM 624 O O . ILE A 1 84 ? 4.450 -4.571 4.825 1.00 98.56 84 ILE A O 1
ATOM 628 N N . ILE A 1 85 ? 5.310 -3.003 3.453 1.00 98.38 85 ILE A N 1
ATOM 629 C CA . ILE A 1 85 ? 4.749 -3.540 2.211 1.00 98.38 85 ILE A CA 1
ATOM 630 C C . ILE A 1 85 ? 5.315 -4.956 2.001 1.00 98.38 85 ILE A C 1
ATOM 632 O O . ILE A 1 85 ? 6.542 -5.107 1.979 1.00 98.38 85 ILE A O 1
ATOM 636 N N . PRO A 1 86 ? 4.474 -5.991 1.847 1.00 98.25 86 PRO A N 1
ATOM 637 C CA . PRO A 1 86 ? 4.948 -7.343 1.602 1.00 98.25 86 PRO A CA 1
ATOM 638 C C . PRO A 1 86 ? 5.446 -7.475 0.158 1.00 98.25 86 PRO A C 1
ATOM 640 O O . PRO A 1 86 ? 5.045 -6.714 -0.724 1.00 98.25 86 PRO A O 1
ATOM 643 N N . GLU A 1 87 ? 6.334 -8.433 -0.089 1.00 97.88 87 GLU A N 1
ATOM 644 C CA . GLU A 1 87 ? 6.778 -8.773 -1.444 1.00 97.88 87 GLU A CA 1
ATOM 645 C C . GLU A 1 87 ? 5.628 -9.417 -2.236 1.00 97.88 87 GLU A C 1
ATOM 647 O O . GLU A 1 87 ? 4.933 -10.293 -1.723 1.00 97.88 87 GLU A O 1
ATOM 652 N N . SER A 1 88 ? 5.448 -9.005 -3.493 1.00 97.50 88 SER A N 1
ATOM 653 C CA . SER A 1 88 ? 4.487 -9.585 -4.433 1.00 97.50 88 SER A CA 1
ATOM 654 C C . SER A 1 88 ? 5.210 -10.244 -5.605 1.00 97.50 88 SER A C 1
ATOM 656 O O . SER A 1 88 ? 6.197 -9.729 -6.123 1.00 97.50 88 SER A O 1
ATOM 658 N N . GLN A 1 89 ? 4.668 -11.362 -6.085 1.00 95.44 89 GLN A N 1
ATOM 659 C CA . GLN A 1 89 ? 5.198 -12.064 -7.256 1.00 95.44 89 GLN A CA 1
ATOM 660 C C . GLN A 1 89 ? 4.822 -11.391 -8.582 1.00 95.44 89 GLN A C 1
ATOM 662 O O . GLN A 1 89 ? 5.430 -11.674 -9.614 1.00 95.44 89 GLN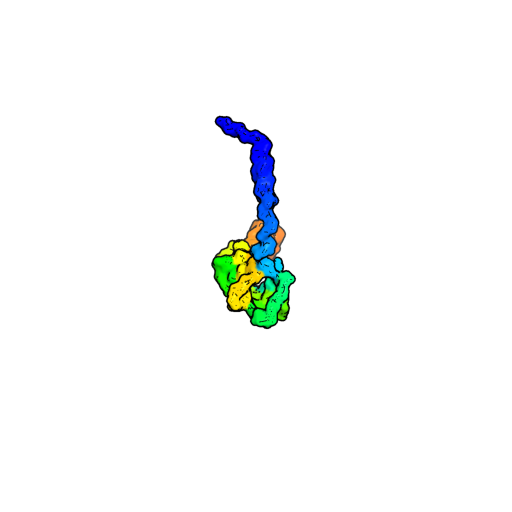 A O 1
ATOM 667 N N . GLN A 1 90 ? 3.792 -10.538 -8.586 1.00 94.19 90 GLN A N 1
ATOM 668 C CA . GLN A 1 90 ? 3.276 -9.911 -9.801 1.00 94.19 90 GLN A CA 1
ATOM 669 C C . GLN A 1 90 ? 2.943 -8.430 -9.572 1.00 94.19 90 GLN A C 1
ATOM 671 O O . GLN A 1 90 ? 2.425 -8.073 -8.509 1.00 94.19 90 GLN A O 1
ATOM 676 N N . PRO A 1 91 ? 3.217 -7.558 -10.560 1.00 96.50 91 PRO A N 1
ATOM 677 C CA . PRO A 1 91 ? 2.727 -6.188 -10.538 1.00 96.50 91 PRO A CA 1
ATOM 678 C C . PRO A 1 91 ? 1.215 -6.152 -10.793 1.00 96.50 91 PRO A C 1
ATOM 680 O O . PRO A 1 91 ? 0.675 -7.001 -11.506 1.00 96.50 91 PRO A O 1
ATOM 683 N N . GLY A 1 92 ? 0.549 -5.132 -10.262 1.00 96.81 92 GLY A N 1
ATOM 684 C CA . GLY A 1 92 ? -0.883 -4.913 -10.432 1.00 96.81 92 GLY A CA 1
ATOM 685 C C . GLY A 1 92 ? -1.572 -4.375 -9.176 1.00 96.81 92 GLY A C 1
ATOM 686 O O . GLY A 1 92 ? -0.963 -4.317 -8.103 1.00 96.81 92 GLY A O 1
ATOM 687 N N . PRO A 1 93 ? -2.844 -3.959 -9.306 1.00 97.69 93 PRO A N 1
ATOM 688 C CA . PRO A 1 93 ? -3.640 -3.513 -8.176 1.00 97.69 93 PRO A CA 1
ATOM 689 C C . PRO A 1 93 ? -4.037 -4.704 -7.304 1.00 97.69 93 PRO A C 1
ATOM 691 O O . PRO A 1 93 ? -4.482 -5.733 -7.816 1.00 97.69 93 PRO A O 1
ATOM 694 N N . VAL A 1 94 ? -3.940 -4.539 -5.987 1.00 97.75 94 VAL A N 1
ATOM 695 C CA . VAL A 1 94 ? -4.456 -5.499 -5.008 1.00 97.75 94 VAL A CA 1
ATOM 696 C C . VAL A 1 94 ? -5.373 -4.796 -4.008 1.00 97.75 94 VAL A C 1
ATOM 698 O O . VAL A 1 94 ? -5.074 -3.669 -3.598 1.00 97.75 94 VAL A O 1
ATOM 701 N N . PRO A 1 95 ? -6.491 -5.423 -3.603 1.00 97.62 95 PRO A N 1
ATOM 702 C CA . PRO A 1 95 ? -7.286 -4.919 -2.495 1.00 97.62 95 PRO A CA 1
ATOM 703 C C . PRO A 1 95 ? -6.517 -5.113 -1.183 1.00 97.62 95 PRO A C 1
ATOM 705 O O . PRO A 1 95 ? -5.866 -6.139 -0.975 1.00 97.62 95 PRO A O 1
ATOM 708 N N . VAL A 1 96 ? -6.613 -4.130 -0.295 1.00 98.19 96 VAL A N 1
ATOM 709 C CA . VAL A 1 96 ? -6.044 -4.153 1.052 1.00 98.19 96 VAL A CA 1
ATOM 710 C C . VAL A 1 96 ? -7.185 -4.050 2.049 1.00 98.19 96 VAL A C 1
ATOM 712 O O . VAL A 1 96 ? -7.792 -2.991 2.202 1.00 98.19 96 VAL A O 1
ATOM 715 N N . THR A 1 97 ? -7.492 -5.154 2.723 1.00 98.06 97 THR A N 1
ATOM 716 C CA . THR A 1 97 ? -8.515 -5.194 3.774 1.00 98.06 97 THR A CA 1
ATOM 717 C C . THR A 1 97 ? -7.863 -4.982 5.129 1.00 98.06 97 THR A C 1
ATOM 719 O O . THR A 1 97 ? -6.873 -5.636 5.447 1.00 98.06 97 THR A O 1
ATOM 722 N N . VAL A 1 98 ? -8.413 -4.082 5.939 1.00 97.94 98 VAL A N 1
ATOM 723 C CA . VAL A 1 98 ? -7.827 -3.700 7.225 1.00 97.94 98 VAL A CA 1
ATOM 724 C C . VAL A 1 98 ? -8.746 -4.139 8.353 1.00 97.94 98 VAL A C 1
ATOM 726 O O . VAL A 1 98 ? -9.955 -3.906 8.315 1.00 97.94 98 VAL A O 1
ATOM 729 N N . SER A 1 99 ? -8.173 -4.753 9.382 1.00 97.31 99 SER A N 1
ATOM 730 C CA . SER A 1 99 ? -8.885 -5.129 10.600 1.00 97.31 99 SER A CA 1
ATOM 731 C C . SER A 1 99 ? -8.059 -4.823 11.844 1.00 97.31 99 SER A C 1
ATOM 733 O O . SER A 1 99 ? -6.832 -4.725 11.797 1.00 97.31 99 SER A O 1
ATOM 735 N N . THR A 1 100 ? -8.719 -4.716 12.994 1.00 96.38 100 THR A N 1
ATOM 736 C CA . THR A 1 100 ? -8.023 -4.737 14.285 1.00 96.38 100 THR A CA 1
ATOM 737 C C . THR A 1 100 ? -7.414 -6.117 14.528 1.00 96.38 100 THR A C 1
ATOM 739 O O . THR A 1 100 ? -7.802 -7.108 13.903 1.00 96.38 100 THR A O 1
ATOM 742 N N . GLN A 1 101 ? -6.484 -6.215 15.478 1.00 94.25 101 GLN A N 1
ATOM 743 C CA . GLN A 1 101 ? -5.925 -7.504 15.897 1.00 94.25 101 GLN A CA 1
ATOM 744 C C . GLN A 1 101 ? -6.995 -8.482 16.415 1.00 94.25 101 GLN A C 1
ATOM 746 O O . GLN A 1 101 ? -6.835 -9.693 16.295 1.00 94.25 101 GLN A O 1
ATOM 751 N N . ALA A 1 102 ? -8.097 -7.964 16.965 1.00 92.62 102 ALA A N 1
ATOM 752 C CA . ALA A 1 102 ? -9.236 -8.762 17.415 1.00 92.62 102 ALA A CA 1
ATOM 753 C C . ALA A 1 102 ? -10.142 -9.243 16.261 1.00 92.62 102 ALA A C 1
ATOM 755 O O . ALA A 1 102 ? -11.132 -9.927 16.508 1.00 92.62 102 ALA A O 1
ATOM 756 N N . GLY A 1 103 ? -9.829 -8.881 15.012 1.00 92.75 103 GLY A N 1
ATOM 757 C CA . GLY A 1 103 ? -10.590 -9.269 13.825 1.00 92.75 103 GLY A CA 1
ATOM 758 C C . GLY A 1 103 ? -11.772 -8.355 13.501 1.00 92.75 103 GLY A C 1
ATOM 759 O O . GLY A 1 103 ? -12.555 -8.681 12.612 1.00 92.75 103 GLY A O 1
ATOM 760 N N . ARG A 1 104 ? -11.922 -7.204 14.178 1.00 94.38 104 ARG A N 1
ATOM 761 C CA . ARG A 1 104 ? -12.950 -6.221 13.805 1.00 94.38 104 ARG A CA 1
ATOM 762 C C . ARG A 1 104 ? -12.551 -5.575 12.486 1.00 94.38 104 ARG A C 1
ATOM 764 O O . ARG A 1 104 ? -11.475 -4.987 12.394 1.00 94.38 104 ARG A O 1
ATOM 771 N N . TRP A 1 105 ? -13.412 -5.677 11.484 1.00 95.19 105 TRP A N 1
ATOM 772 C CA . TRP A 1 105 ? -13.186 -5.049 10.189 1.00 95.19 105 TRP A CA 1
ATOM 773 C C . TRP A 1 105 ? -13.186 -3.521 10.317 1.00 95.19 105 TRP A C 1
ATOM 775 O O . TRP A 1 105 ? -14.032 -2.956 11.010 1.00 95.19 105 TRP A O 1
ATOM 785 N N . LEU A 1 106 ? -12.207 -2.873 9.686 1.00 95.94 106 LEU A N 1
ATOM 786 C CA . LEU A 1 106 ? -12.045 -1.420 9.689 1.00 95.94 106 LEU A CA 1
ATOM 787 C C . LEU A 1 106 ? -12.292 -0.806 8.316 1.00 95.94 106 LEU A C 1
ATOM 789 O O . LEU A 1 106 ? -12.607 0.369 8.263 1.00 95.94 106 LEU A O 1
ATOM 793 N N . GLY A 1 107 ? -12.128 -1.536 7.217 1.00 96.56 107 GLY A N 1
ATOM 794 C CA . GLY A 1 107 ? -12.320 -0.971 5.882 1.00 96.56 107 GLY A CA 1
ATOM 795 C C . GLY A 1 107 ? -11.491 -1.662 4.813 1.00 96.56 107 GLY A C 1
ATOM 796 O O . GLY A 1 107 ? -10.796 -2.654 5.069 1.00 96.56 107 GLY A O 1
ATOM 797 N N . MET A 1 108 ? -11.548 -1.110 3.605 1.00 96.25 108 MET A N 1
ATOM 798 C CA . MET A 1 108 ? -10.768 -1.571 2.462 1.00 96.25 108 MET A CA 1
ATOM 799 C C . MET A 1 108 ? -10.187 -0.390 1.682 1.00 96.25 108 MET A C 1
ATOM 801 O O . MET A 1 108 ? -10.806 0.660 1.570 1.00 96.25 108 MET A O 1
ATOM 805 N N . THR A 1 109 ? -9.009 -0.587 1.104 1.00 96.75 109 THR A N 1
ATOM 806 C CA . THR A 1 109 ? -8.394 0.315 0.124 1.00 96.75 109 THR A CA 1
ATOM 807 C C . THR A 1 109 ? -7.673 -0.504 -0.954 1.00 96.75 109 THR A C 1
ATOM 809 O O . THR A 1 109 ? -7.810 -1.728 -0.989 1.00 96.75 109 THR A O 1
ATOM 812 N N . TYR A 1 110 ? -6.927 0.135 -1.851 1.00 97.19 110 TYR A N 1
ATOM 813 C CA . TYR A 1 110 ? -6.160 -0.524 -2.905 1.00 97.19 110 TYR A CA 1
ATOM 814 C C . TYR A 1 110 ? -4.696 -0.104 -2.873 1.00 97.19 110 TYR A C 1
ATOM 816 O O . TYR A 1 110 ? -4.373 1.054 -2.621 1.00 97.19 110 TYR A O 1
ATOM 824 N N . PHE A 1 111 ? -3.816 -1.046 -3.197 1.00 98.44 111 PHE A N 1
ATOM 825 C CA . PHE A 1 111 ? -2.392 -0.794 -3.369 1.00 98.44 111 PHE A CA 1
ATOM 826 C C . PHE A 1 111 ? -1.930 -1.280 -4.743 1.00 98.44 111 PHE A C 1
ATOM 828 O O . PHE A 1 111 ? -2.289 -2.374 -5.175 1.00 98.44 111 PHE A O 1
ATOM 835 N N . MET A 1 112 ? -1.130 -0.476 -5.441 1.00 98.12 112 MET A N 1
ATOM 836 C CA . MET A 1 112 ? -0.601 -0.814 -6.763 1.00 98.12 112 MET A CA 1
ATOM 837 C C . MET A 1 112 ? 0.844 -1.312 -6.670 1.00 98.12 112 MET A C 1
ATOM 839 O O . MET A 1 112 ? 1.765 -0.533 -6.420 1.00 98.12 112 MET A O 1
ATOM 843 N N . TYR A 1 113 ? 1.064 -2.594 -6.951 1.00 98.06 113 TYR A N 1
ATOM 844 C CA . TYR A 1 113 ? 2.413 -3.125 -7.122 1.00 98.06 113 TYR A CA 1
ATOM 845 C C . TYR A 1 113 ? 2.978 -2.775 -8.497 1.00 98.06 113 TYR A C 1
ATOM 847 O O . TYR A 1 113 ? 2.357 -3.053 -9.524 1.00 98.06 113 TYR A O 1
ATOM 855 N N . VAL A 1 114 ? 4.188 -2.220 -8.526 1.00 95.62 114 VAL A N 1
ATOM 856 C CA . VAL A 1 114 ? 4.895 -1.847 -9.757 1.00 95.62 114 VAL A CA 1
ATOM 857 C C . VAL A 1 114 ? 6.215 -2.600 -9.898 1.00 95.62 114 VAL A C 1
ATOM 859 O O . VAL A 1 114 ? 6.949 -2.811 -8.933 1.00 95.62 114 VAL A O 1
ATOM 862 N N . ASP A 1 115 ? 6.543 -2.998 -11.125 1.00 94.31 115 ASP A N 1
ATOM 863 C CA . ASP A 1 115 ? 7.880 -3.482 -11.472 1.00 94.31 115 ASP A CA 1
ATOM 864 C C . ASP A 1 115 ? 8.722 -2.288 -11.930 1.00 94.31 115 ASP A C 1
ATOM 866 O O . ASP A 1 115 ? 8.790 -1.959 -13.115 1.00 94.31 115 ASP A O 1
ATOM 870 N N . GLU A 1 116 ? 9.338 -1.608 -10.963 1.00 87.75 116 GLU A N 1
ATOM 871 C CA . GLU A 1 116 ? 10.121 -0.389 -11.201 1.00 87.75 116 GLU A CA 1
ATOM 872 C C . GLU A 1 116 ? 11.232 -0.611 -12.230 1.00 87.75 116 GLU A C 1
ATOM 874 O O . GLU A 1 116 ? 11.500 0.258 -13.055 1.00 87.75 116 GLU A O 1
ATOM 879 N N . THR A 1 117 ? 11.864 -1.789 -12.223 1.00 86.56 117 THR A N 1
ATOM 880 C CA . THR A 1 117 ? 12.956 -2.086 -13.159 1.00 86.56 117 THR A CA 1
ATOM 881 C C . THR A 1 117 ? 12.420 -2.184 -14.578 1.00 86.56 117 THR A C 1
ATOM 883 O O . THR A 1 117 ? 12.979 -1.585 -15.497 1.00 86.56 117 THR A O 1
ATOM 886 N N . ARG A 1 118 ? 11.307 -2.896 -14.768 1.00 87.94 118 ARG A N 1
ATOM 887 C CA . ARG A 1 118 ? 10.662 -2.993 -16.076 1.00 87.94 118 ARG A CA 1
ATOM 888 C C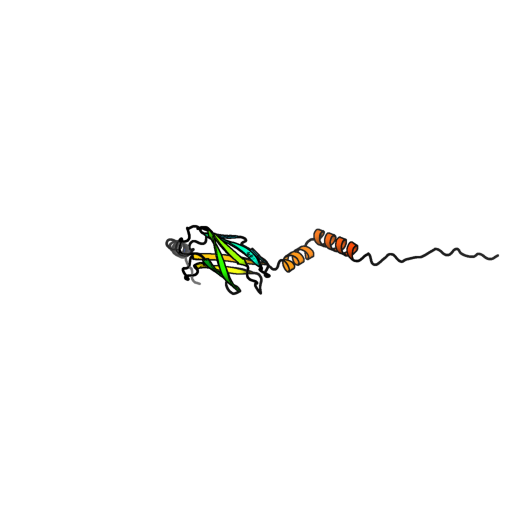 . ARG A 1 118 ? 10.144 -1.645 -16.563 1.00 87.94 118 ARG A C 1
ATOM 890 O O . ARG A 1 118 ? 10.275 -1.369 -17.753 1.00 87.94 118 ARG A O 1
ATOM 897 N N . GLU A 1 119 ? 9.583 -0.812 -15.692 1.00 86.62 119 GLU A N 1
ATOM 898 C CA . GLU A 1 119 ? 9.109 0.521 -16.080 1.00 86.62 119 GLU A CA 1
ATOM 899 C C . GLU A 1 119 ? 10.264 1.454 -16.473 1.00 86.62 119 GLU A C 1
ATOM 901 O O . GLU A 1 119 ? 10.197 2.092 -17.525 1.00 86.62 119 GLU A O 1
ATOM 906 N N . VAL A 1 120 ? 11.374 1.450 -15.728 1.00 87.25 120 VAL A N 1
ATOM 907 C CA . VAL A 1 120 ? 12.588 2.201 -16.101 1.00 87.25 120 VAL A CA 1
ATOM 908 C C . VAL A 1 120 ? 13.159 1.701 -17.431 1.00 87.25 120 VAL A C 1
ATOM 910 O O . VAL A 1 120 ? 13.504 2.506 -18.295 1.00 87.25 120 VAL A O 1
ATOM 913 N N . LEU A 1 121 ? 13.216 0.382 -17.649 1.00 88.25 121 LEU A N 1
ATOM 914 C CA . LEU A 1 121 ? 13.686 -0.186 -18.917 1.00 88.25 121 LEU A CA 1
ATOM 915 C C . LEU A 1 121 ? 12.767 0.175 -20.087 1.00 88.25 121 LEU A C 1
ATOM 917 O O . LEU A 1 121 ? 13.254 0.519 -21.161 1.00 88.25 121 LEU A O 1
ATOM 921 N N . LYS A 1 122 ? 11.443 0.142 -19.898 1.00 88.44 122 LYS A N 1
ATOM 922 C CA . LYS A 1 122 ? 10.489 0.602 -20.917 1.00 88.44 122 LYS A CA 1
ATOM 923 C C . LYS A 1 122 ? 10.708 2.074 -21.252 1.00 88.44 122 LYS A C 1
ATOM 925 O O . LYS A 1 122 ? 10.693 2.419 -22.429 1.00 88.44 122 LYS A O 1
ATOM 930 N N . GLN A 1 123 ? 10.910 2.936 -20.257 1.00 88.88 123 GLN A N 1
ATOM 931 C CA . GLN A 1 123 ? 11.201 4.351 -20.498 1.00 88.88 123 GLN A CA 1
ATOM 932 C C . GLN A 1 123 ? 12.510 4.519 -21.270 1.00 88.88 123 GLN A C 1
ATOM 934 O O . GLN A 1 123 ? 12.527 5.193 -22.295 1.00 88.88 123 GLN A O 1
ATOM 939 N N . LEU A 1 124 ? 13.572 3.827 -20.851 1.00 91.56 124 LEU A N 1
ATOM 940 C CA . LEU A 1 124 ? 14.861 3.840 -21.537 1.00 91.56 124 LEU A CA 1
ATOM 941 C C . LEU A 1 124 ? 14.744 3.399 -23.004 1.00 91.56 124 LEU A C 1
ATOM 943 O O . LE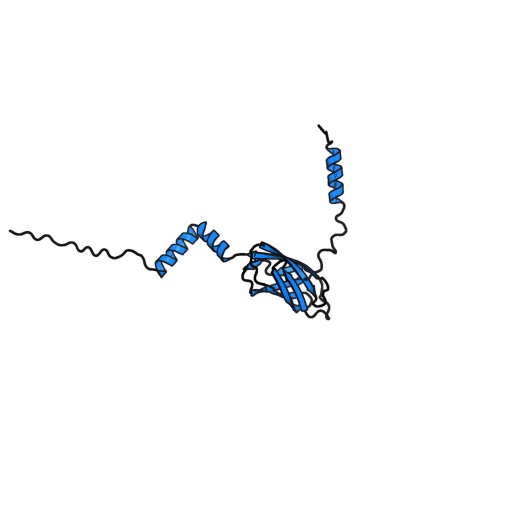U A 1 124 ? 15.349 4.006 -23.877 1.00 91.56 124 LEU A O 1
ATOM 947 N N . VAL A 1 125 ? 13.958 2.364 -23.305 1.00 91.31 125 VAL A N 1
ATOM 948 C CA . VAL A 1 125 ? 13.769 1.883 -24.685 1.00 91.31 125 VAL A CA 1
ATOM 949 C C . VAL A 1 125 ? 12.990 2.882 -25.547 1.00 91.31 125 VAL A C 1
ATOM 951 O O . VAL A 1 125 ? 13.201 2.913 -26.756 1.00 91.31 125 VAL A O 1
ATOM 954 N N . ASN A 1 126 ? 12.134 3.718 -24.958 1.00 90.81 126 ASN A N 1
ATOM 955 C CA . ASN A 1 126 ? 11.262 4.627 -25.707 1.00 90.81 126 ASN A CA 1
ATOM 956 C C . ASN A 1 126 ? 11.751 6.087 -25.755 1.00 90.81 126 ASN A C 1
ATOM 958 O O . ASN A 1 126 ? 11.276 6.849 -26.593 1.00 90.81 126 ASN A O 1
ATOM 962 N N . ASP A 1 127 ? 12.688 6.488 -24.895 1.00 94.19 127 ASP A N 1
ATOM 963 C CA . ASP A 1 127 ? 13.184 7.864 -24.804 1.00 94.19 127 ASP A CA 1
ATOM 964 C C . ASP A 1 127 ? 14.613 7.991 -25.358 1.00 94.19 127 ASP A C 1
ATOM 966 O O . ASP A 1 127 ? 15.588 7.533 -24.758 1.00 94.19 127 ASP A O 1
ATOM 970 N N . HIS A 1 128 ? 14.753 8.674 -26.498 1.00 91.94 128 HIS A N 1
ATOM 971 C CA . HIS A 1 128 ? 16.046 8.915 -27.146 1.00 91.94 128 HIS A CA 1
ATOM 972 C C . HIS A 1 128 ? 17.060 9.675 -26.273 1.00 91.94 128 HIS A C 1
ATOM 974 O O . HIS A 1 128 ? 18.268 9.452 -26.412 1.00 91.94 128 HIS A O 1
ATOM 980 N N . ALA A 1 129 ? 16.614 10.565 -25.383 1.00 92.94 129 ALA A N 1
ATOM 981 C CA . ALA A 1 129 ? 17.497 11.277 -24.465 1.00 92.94 129 ALA A CA 1
ATOM 982 C C . ALA A 1 129 ? 18.038 10.331 -23.386 1.00 92.94 129 ALA A C 1
ATOM 984 O O . ALA A 1 129 ? 19.244 10.331 -23.130 1.00 92.94 129 ALA A O 1
ATOM 985 N N . LEU A 1 130 ? 17.184 9.467 -22.823 1.00 91.62 130 LEU A N 1
ATOM 986 C CA . LEU A 1 130 ? 17.615 8.430 -21.879 1.00 91.62 130 LEU A CA 1
ATOM 987 C C . LEU A 1 130 ? 18.551 7.414 -22.540 1.00 91.62 130 LEU A C 1
ATOM 989 O O . LEU A 1 130 ? 19.560 7.050 -21.941 1.00 91.62 130 LEU A O 1
ATOM 993 N N . GLN A 1 131 ? 18.281 7.007 -23.784 1.00 93.81 131 GLN A N 1
ATOM 994 C CA . GLN A 1 131 ? 19.191 6.143 -24.548 1.00 93.81 131 GLN A CA 1
ATOM 995 C C . GLN A 1 131 ? 20.561 6.794 -24.723 1.00 93.81 131 GLN A C 1
ATOM 997 O O . GLN A 1 131 ? 21.587 6.170 -24.461 1.00 93.81 131 GLN A O 1
ATOM 1002 N N . SER A 1 132 ? 20.583 8.060 -25.149 1.00 92.38 132 SER A N 1
ATOM 1003 C CA . SER A 1 132 ? 21.827 8.805 -25.361 1.00 92.38 132 SER A CA 1
ATOM 1004 C C . SER A 1 132 ? 22.625 8.933 -24.065 1.00 92.38 132 SER A C 1
ATOM 1006 O O . SER A 1 132 ? 23.834 8.705 -24.061 1.00 92.38 132 SER A O 1
ATOM 1008 N N . LEU A 1 133 ? 21.946 9.234 -22.953 1.00 92.75 133 LEU A N 1
ATOM 1009 C CA . LEU A 1 133 ? 22.553 9.282 -21.626 1.00 92.75 133 LEU A CA 1
ATOM 1010 C C . LEU A 1 133 ? 23.118 7.915 -21.214 1.00 92.75 133 LEU A C 1
ATOM 1012 O O . LEU A 1 133 ? 24.262 7.836 -20.772 1.00 92.75 133 LEU A O 1
ATOM 1016 N N . PHE A 1 134 ? 22.353 6.839 -21.402 1.00 91.75 134 PHE A N 1
ATOM 1017 C CA . PHE A 1 134 ? 22.791 5.475 -21.113 1.00 91.75 134 PHE A CA 1
ATOM 1018 C C . PHE A 1 134 ? 24.049 5.097 -21.903 1.00 91.75 134 PHE A C 1
ATOM 1020 O O . PHE A 1 134 ? 25.027 4.644 -21.312 1.00 91.75 134 PHE A O 1
ATOM 1027 N N . PHE A 1 135 ? 24.074 5.340 -23.217 1.00 91.94 135 PHE A N 1
ATOM 1028 C CA . PHE A 1 135 ? 25.246 5.044 -24.045 1.00 91.94 135 PHE A CA 1
ATOM 1029 C C . PHE A 1 135 ? 26.459 5.910 -23.689 1.00 91.94 135 PHE A C 1
ATOM 1031 O O . PHE A 1 135 ? 27.589 5.421 -23.743 1.00 91.94 135 PHE A O 1
ATOM 1038 N N . ALA A 1 136 ? 26.252 7.169 -23.290 1.00 92.19 136 ALA A N 1
ATOM 1039 C CA . ALA A 1 136 ? 27.329 8.032 -22.815 1.00 92.19 136 ALA A CA 1
ATOM 1040 C C . ALA A 1 136 ? 27.962 7.491 -21.522 1.00 92.19 136 ALA A C 1
ATOM 1042 O O . ALA A 1 136 ? 29.187 7.378 -21.448 1.00 92.19 136 ALA A O 1
ATOM 1043 N N . MET A 1 137 ? 27.140 7.093 -20.542 1.00 91.50 137 MET A N 1
ATOM 1044 C CA . MET A 1 137 ? 27.613 6.459 -19.304 1.00 91.50 137 MET A CA 1
ATOM 1045 C C . MET A 1 137 ? 28.346 5.145 -19.599 1.00 91.50 137 MET A C 1
ATOM 1047 O O . MET A 1 137 ? 29.470 4.950 -19.143 1.00 91.50 137 MET A O 1
ATOM 1051 N N . TRP A 1 138 ? 27.766 4.291 -20.448 1.00 90.75 138 TRP A N 1
ATOM 1052 C CA . TRP A 1 138 ? 28.374 3.022 -20.853 1.00 90.75 138 TRP A CA 1
ATOM 1053 C C . TRP A 1 138 ? 29.744 3.216 -21.519 1.00 90.75 138 TRP A C 1
ATOM 1055 O O . TRP A 1 138 ? 30.702 2.505 -21.216 1.00 90.75 138 TRP A O 1
ATOM 1065 N N . SER A 1 139 ? 29.869 4.201 -22.415 1.00 90.88 139 SER A N 1
ATOM 1066 C CA . SER A 1 139 ? 31.136 4.518 -23.085 1.00 90.88 139 SER A CA 1
ATOM 1067 C C . SER A 1 139 ? 32.202 5.040 -22.119 1.00 90.88 139 SER A C 1
ATOM 1069 O O . SER 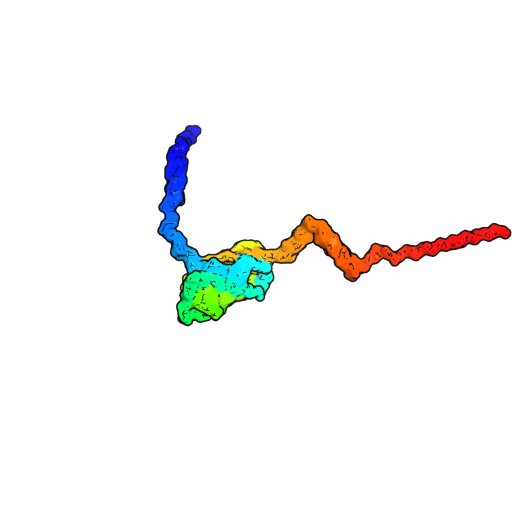A 1 139 ? 33.391 4.824 -22.364 1.00 90.88 139 SER A O 1
ATOM 1071 N N . GLN A 1 140 ? 31.800 5.751 -21.063 1.00 87.94 140 GLN A N 1
ATOM 1072 C CA . GLN A 1 140 ? 32.705 6.253 -20.031 1.00 87.94 140 GLN A CA 1
ATOM 1073 C C . GLN A 1 140 ? 33.215 5.119 -19.135 1.00 87.94 140 GLN A C 1
ATOM 1075 O O . GLN A 1 140 ? 34.394 5.098 -18.791 1.00 87.94 140 GLN A O 1
ATOM 1080 N N . GLU A 1 141 ? 32.339 4.181 -18.780 1.00 85.81 141 GLU A N 1
ATOM 1081 C CA . GLU A 1 141 ? 32.659 3.067 -17.887 1.00 85.81 141 GLU A CA 1
ATOM 1082 C C . GLU A 1 141 ? 33.493 1.980 -18.576 1.00 85.81 141 GLU A C 1
ATOM 1084 O O . GLU A 1 141 ? 34.425 1.438 -17.982 1.00 85.81 141 GLU A O 1
ATOM 1089 N N . HIS A 1 142 ? 33.211 1.690 -19.849 1.00 79.62 142 HIS A N 1
ATOM 1090 C CA . HIS A 1 142 ? 33.847 0.576 -20.557 1.00 79.62 142 HIS A CA 1
ATOM 1091 C C . HIS A 1 142 ? 34.948 0.967 -21.542 1.00 79.62 142 HIS A C 1
ATOM 1093 O O . HIS A 1 142 ? 35.611 0.074 -22.069 1.00 79.62 142 HIS A O 1
ATOM 1099 N N . GLY A 1 143 ? 35.203 2.264 -21.742 1.00 64.00 143 GLY A N 1
ATOM 1100 C CA . GLY A 1 143 ? 36.225 2.752 -22.664 1.00 64.00 143 GLY A CA 1
ATOM 1101 C C . GLY A 1 143 ? 35.880 2.432 -24.121 1.00 64.00 143 GLY A C 1
ATOM 1102 O O . GLY A 1 143 ? 35.463 1.338 -24.492 1.00 64.00 143 GLY A O 1
ATOM 1103 N N . THR A 1 144 ? 36.040 3.410 -24.998 1.00 57.03 144 THR A N 1
ATOM 1104 C CA . THR A 1 144 ? 35.764 3.239 -26.421 1.00 57.03 144 THR A CA 1
ATOM 1105 C C . THR A 1 144 ? 36.624 2.119 -27.024 1.00 57.03 144 THR A C 1
ATOM 1107 O O . THR A 1 144 ? 37.853 2.196 -27.071 1.00 57.03 144 THR A O 1
ATOM 1110 N N . PHE A 1 145 ? 35.970 1.081 -27.554 1.00 55.84 145 PHE A N 1
ATOM 1111 C CA . PHE A 1 145 ? 36.570 0.184 -28.541 1.00 55.84 145 PHE A CA 1
ATOM 1112 C C . PHE A 1 145 ? 36.914 1.026 -29.776 1.00 55.84 145 PHE A C 1
ATOM 1114 O O . PHE A 1 145 ? 36.061 1.284 -30.620 1.00 55.84 145 PHE A O 1
ATOM 1121 N N . GLY A 1 146 ? 38.157 1.497 -29.868 1.00 53.03 146 GLY A N 1
ATOM 1122 C CA . GLY A 1 146 ? 38.649 2.147 -31.081 1.00 53.03 146 GLY A CA 1
ATOM 1123 C C . GLY A 1 146 ? 39.538 3.356 -30.848 1.00 53.03 146 GLY A C 1
ATOM 1124 O O . GLY A 1 146 ? 39.191 4.462 -31.242 1.00 53.03 146 GLY A O 1
ATOM 1125 N N . SER A 1 147 ? 40.731 3.145 -30.297 1.00 45.44 147 SER A N 1
ATOM 1126 C CA . SER A 1 147 ? 41.875 3.987 -30.657 1.00 45.44 147 SER A CA 1
ATOM 1127 C C . SER A 1 147 ? 43.161 3.175 -30.565 1.00 45.44 147 SER A C 1
ATOM 1129 O O . SER A 1 1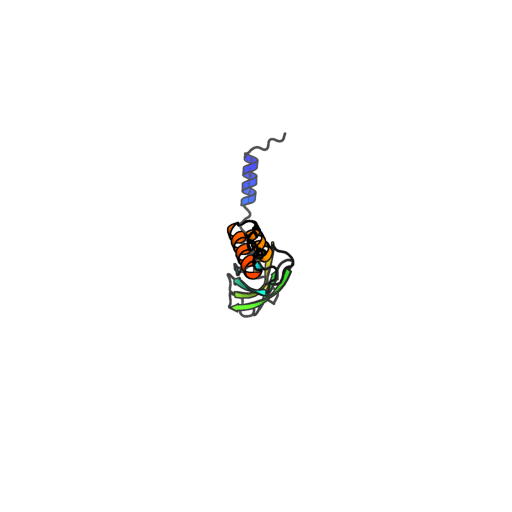47 ? 43.915 3.250 -29.605 1.00 45.44 147 SER A O 1
ATOM 1131 N N . ASN A 1 148 ? 43.369 2.319 -31.563 1.00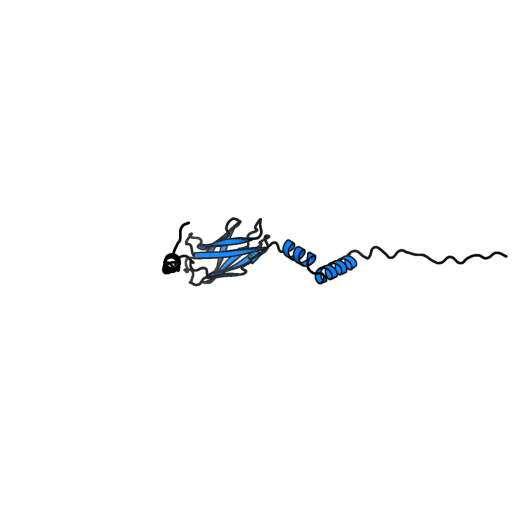 49.88 148 ASN A N 1
ATOM 1132 C CA . ASN A 1 148 ? 44.680 1.762 -31.878 1.00 49.88 148 ASN A CA 1
ATOM 1133 C C . ASN A 1 148 ? 44.786 1.598 -33.399 1.00 49.88 148 ASN A C 1
ATOM 1135 O O . ASN A 1 148 ? 44.776 0.498 -33.940 1.00 49.88 148 ASN A O 1
ATOM 1139 N N . SER A 1 149 ? 44.896 2.720 -34.106 1.00 44.12 149 SER A N 1
ATOM 1140 C CA . SER A 1 149 ? 45.502 2.743 -35.437 1.00 44.12 149 SER A CA 1
ATOM 1141 C C . SER A 1 149 ? 46.746 3.615 -35.376 1.00 44.12 149 SER A C 1
ATOM 1143 O O . SER A 1 149 ? 46.758 4.779 -35.769 1.00 44.12 149 SER A O 1
ATOM 1145 N N . ASN A 1 150 ? 47.805 3.013 -34.845 1.00 51.56 150 ASN A N 1
ATOM 1146 C CA . ASN A 1 150 ? 49.172 3.455 -35.036 1.00 51.56 150 ASN A CA 1
ATOM 1147 C C . ASN A 1 150 ? 49.527 3.184 -36.510 1.00 51.56 150 ASN A C 1
ATOM 1149 O O . ASN A 1 150 ? 49.958 2.088 -36.861 1.00 51.56 150 ASN A O 1
ATOM 1153 N N . ILE A 1 151 ? 49.273 4.145 -37.400 1.00 50.88 151 ILE A N 1
ATOM 1154 C CA . ILE A 1 151 ? 49.789 4.118 -38.774 1.00 50.88 151 ILE A CA 1
ATOM 1155 C C . ILE A 1 151 ? 50.731 5.306 -38.915 1.00 50.88 151 ILE A C 1
ATOM 1157 O O . ILE A 1 151 ? 50.350 6.394 -39.338 1.00 50.88 151 ILE A O 1
ATOM 1161 N N . ALA A 1 152 ? 51.983 5.089 -38.522 1.00 48.44 152 ALA A N 1
ATOM 1162 C CA . ALA A 1 152 ? 53.074 5.968 -38.907 1.00 48.44 152 ALA A CA 1
ATOM 1163 C C . ALA A 1 152 ? 53.266 5.886 -40.437 1.00 48.44 152 ALA A C 1
ATOM 1165 O O . ALA A 1 152 ? 53.362 4.777 -40.976 1.00 48.44 152 ALA A O 1
ATOM 1166 N N . PRO A 1 153 ? 53.353 7.010 -41.170 1.00 46.53 153 PRO A N 1
ATOM 1167 C CA . PRO A 1 153 ? 53.699 6.973 -42.582 1.00 46.53 153 PRO A CA 1
ATOM 1168 C C . PRO A 1 153 ? 55.196 6.666 -42.727 1.00 46.53 153 PRO A C 1
ATOM 1170 O O . PRO A 1 153 ? 56.056 7.412 -42.262 1.00 46.53 153 PRO A O 1
ATOM 1173 N N . LYS A 1 154 ? 55.517 5.544 -43.376 1.00 47.78 154 LYS A N 1
ATOM 1174 C CA . LYS A 1 154 ? 56.893 5.148 -43.705 1.00 47.78 154 LYS A CA 1
ATOM 1175 C C . LYS A 1 154 ? 57.415 6.033 -44.853 1.00 47.78 154 LYS A C 1
ATOM 1177 O O . LYS A 1 154 ? 56.791 6.031 -45.917 1.00 47.78 154 LYS A O 1
ATOM 1182 N N . PRO A 1 155 ? 58.532 6.768 -44.706 1.00 45.59 155 PRO A N 1
ATOM 1183 C CA . PRO A 1 155 ? 59.105 7.511 -45.823 1.00 45.59 155 PRO A CA 1
ATOM 1184 C C . PRO A 1 155 ? 59.704 6.548 -46.860 1.00 45.59 155 PRO A C 1
ATOM 1186 O O . PRO A 1 155 ? 60.382 5.577 -46.521 1.00 45.59 155 PRO A O 1
ATOM 1189 N N . ARG A 1 156 ? 59.418 6.815 -48.141 1.00 42.97 156 ARG A N 1
ATOM 1190 C CA . ARG A 1 156 ? 59.974 6.103 -49.300 1.00 42.97 156 ARG A CA 1
ATOM 1191 C C . ARG A 1 156 ? 61.483 6.353 -49.386 1.00 42.97 156 ARG A C 1
ATOM 1193 O O . ARG A 1 156 ? 61.901 7.492 -49.564 1.00 42.97 156 ARG A O 1
ATOM 1200 N N . SER A 1 157 ? 62.281 5.288 -49.333 1.00 46.38 157 SER A N 1
ATOM 1201 C CA . SER A 1 157 ? 63.661 5.306 -49.828 1.00 46.38 157 SER A CA 1
ATOM 1202 C C . SER A 1 157 ? 63.649 5.494 -51.343 1.00 46.38 157 SER A C 1
ATOM 1204 O O . SER A 1 157 ? 63.001 4.724 -52.051 1.00 46.38 157 SER A O 1
ATOM 1206 N N . ILE A 1 158 ? 64.380 6.491 -51.836 1.00 51.62 158 ILE A N 1
ATOM 1207 C CA . ILE A 1 158 ? 64.735 6.605 -53.250 1.00 51.62 158 ILE A CA 1
ATOM 1208 C C . ILE A 1 158 ? 66.239 6.350 -53.332 1.00 51.62 158 ILE A C 1
ATOM 1210 O O . ILE A 1 158 ? 67.032 7.113 -52.789 1.00 51.62 158 ILE A O 1
ATOM 1214 N N . HIS A 1 159 ? 66.599 5.235 -53.962 1.00 42.41 159 HIS A N 1
ATOM 1215 C CA . HIS A 1 159 ? 67.940 4.984 -54.476 1.00 42.41 159 HIS A CA 1
ATOM 1216 C C . HIS A 1 159 ? 68.095 5.725 -55.805 1.00 42.41 159 HIS A C 1
ATOM 1218 O O . HIS A 1 159 ? 67.270 5.513 -56.695 1.00 42.41 159 HIS A O 1
ATOM 1224 N N . HIS A 1 160 ? 69.145 6.535 -55.937 1.00 44.25 160 HIS A N 1
ATOM 1225 C CA . HIS A 1 160 ? 70.018 6.554 -57.112 1.00 44.25 160 HIS A CA 1
ATOM 1226 C C . HIS A 1 160 ? 71.319 7.298 -56.814 1.00 44.25 160 HIS A C 1
ATOM 1228 O O . HIS A 1 160 ? 71.248 8.349 -56.140 1.00 44.25 160 HIS A O 1
#

pLDDT: mean 82.97, std 19.62, range [42.41, 98.56]

Organism: NCBI:txid174260

Sequence (160 aa):
MFDISEEELDSALDEICSNSDNDVDLLGVVQDICPSSGSVKGGLQFVITLIEELSEDDKSGIAHFGGVGDVHLEKLNAFTLRGIIPESQQPGPVPVTVSTQAGRWLGMTYFMYVDETREVLKQLVNDHALQSLFFAMWSQEHGTFGSNSNIAPKPRSIHH

Radius of gyration: 30.64 Å; chains: 1; bounding box: 110×24×80 Å

Secondary structure (DSSP, 8-state):
-----HHHHHHHHHHHHTT-SS-GGGSBSEEEEESSEEETT--SEEEEEESS---TT--EEEEEETTTEEEEEEEEETTEEEEEPPP-SS-EEEEEEEEETT--EEEEEEEEEE-HHHHHHHHHHH-HHHHHHHHHHHHHHH--S------PPPPPP---

InterPro domains:
  IPR013783 Immunoglobulin-like fold [G3DSA:2.60.40.10] (28-134)
  IPR014756 Immunoglobulin E-set [SSF81296] (30-114)

Foldseek 3Di:
DDDDDPVVVVVVVVVVVPPPPPCPVAAFFWDDKPPQEDALQWFDKIKTFGNFFDDPPQQWKWKQWPPFGIWTWGDPGRGMTMTTGGHHPDWAKTKIWMDGPVRHTGGIDIHTYDNVVVVVVVCCVVDPVSVVVVVVVVCVVPPDPDDPPPDDDDDDDDDD